Protein AF-A0A7J4FKS4-F1 (afdb_monomer_lite)

Foldseek 3Di:
DKFWEPPPWIWIWDDDPNDTPDIDIRHDLVRNLVVLQVSCVVDPDQAAEYEYECNPVVSSVVSQVVCVVVPDPRYHYYYDYLVPVQPQDPVRDTDPDGNRVSRSCRVVDDDD

pLDDT: mean 80.82, std 13.7, range [43.88, 93.75]

Radius of gyration: 13.3 Å; chains: 1; bounding box: 30×32×40 Å

Secondary structure (DSSP, 8-state):
-EEEE-SSSEEEEEEETTEEEEEEEEE-HHHHHHHHHHHHHHS--SSEEEEEESSSHHHHHHHHHHHHHHS-TTEEEEEE--TTTS-B-TT--B----HHHHHHHHHH----

Sequence (112 aa):
MIGVDPGKTFGVAVLGDGNILEKKERLTLEMAIDAVLTAIDRHPARTRNIKIGDGMPETAEEMASRLQIAAPEDTTIEIVSEAGTSNIREDGSRRKISDADAAVNIARKESS

Structure (mmCIF, N/CA/C/O backbone):
data_AF-A0A7J4FKS4-F1
#
_entry.id   AF-A0A7J4FKS4-F1
#
loop_
_atom_site.group_PDB
_atom_site.id
_atom_site.type_symbol
_atom_site.label_atom_id
_atom_site.label_alt_id
_atom_site.label_comp_id
_atom_site.label_asym_id
_atom_site.label_entity_id
_atom_site.label_seq_id
_atom_site.pdbx_PDB_ins_code
_atom_site.Cartn_x
_atom_site.Cartn_y
_atom_site.Cartn_z
_atom_site.occupancy
_atom_site.B_iso_or_equiv
_atom_site.auth_seq_id
_atom_site.auth_comp_id
_atom_site.auth_asym_id
_atom_site.auth_atom_id
_atom_site.pdbx_PDB_model_num
ATOM 1 N N . MET A 1 1 ? -9.372 -3.876 2.354 1.00 88.88 1 MET A N 1
ATOM 2 C CA . MET A 1 1 ? -8.010 -4.368 2.057 1.00 88.88 1 MET A CA 1
ATOM 3 C C . MET A 1 1 ? -7.394 -3.451 1.022 1.00 88.88 1 MET A C 1
ATOM 5 O O . MET A 1 1 ? -8.082 -3.089 0.080 1.00 88.88 1 MET A O 1
ATOM 9 N N . ILE A 1 2 ? -6.156 -3.018 1.211 1.00 91.00 2 ILE A N 1
ATOM 10 C CA . ILE A 1 2 ? -5.471 -2.088 0.308 1.00 91.00 2 ILE A CA 1
ATOM 11 C C . ILE A 1 2 ? -4.188 -2.772 -0.154 1.00 91.00 2 ILE A C 1
ATOM 13 O O . ILE A 1 2 ? -3.470 -3.315 0.674 1.00 91.00 2 ILE A O 1
ATOM 17 N N . GLY A 1 3 ? -3.926 -2.793 -1.454 1.00 90.31 3 GLY A N 1
ATOM 18 C CA . GLY A 1 3 ? -2.685 -3.297 -2.033 1.00 90.31 3 GLY A CA 1
ATOM 19 C C . GLY A 1 3 ? -1.877 -2.160 -2.634 1.00 90.31 3 GLY A C 1
ATOM 20 O O . GLY A 1 3 ? -2.450 -1.236 -3.216 1.00 90.31 3 GLY A O 1
ATOM 21 N N . VAL A 1 4 ? -0.560 -2.234 -2.496 1.00 88.88 4 VAL A N 1
ATOM 22 C CA . VAL A 1 4 ? 0.379 -1.241 -3.007 1.00 88.88 4 VAL A CA 1
ATOM 23 C C . VAL A 1 4 ? 1.517 -1.941 -3.728 1.00 88.88 4 VAL A C 1
ATOM 25 O O . VAL A 1 4 ? 2.150 -2.821 -3.159 1.00 88.88 4 VAL A O 1
ATOM 28 N N . ASP A 1 5 ? 1.786 -1.518 -4.955 1.00 87.62 5 ASP A N 1
ATOM 29 C CA . ASP A 1 5 ? 2.929 -1.943 -5.759 1.00 87.62 5 ASP A CA 1
ATOM 30 C C . ASP A 1 5 ? 3.962 -0.804 -5.778 1.00 87.62 5 ASP A C 1
ATOM 32 O O . ASP A 1 5 ? 3.649 0.264 -6.311 1.00 87.62 5 ASP A O 1
ATOM 36 N N . PRO A 1 6 ? 5.145 -0.961 -5.159 1.00 81.81 6 PRO A N 1
ATOM 37 C CA . PRO A 1 6 ? 6.178 0.069 -5.112 1.00 81.81 6 PRO A CA 1
ATOM 38 C C . PRO A 1 6 ? 7.120 0.028 -6.324 1.00 81.81 6 PRO A C 1
ATOM 40 O O . PRO A 1 6 ? 8.277 0.408 -6.180 1.00 81.81 6 PRO A O 1
ATOM 43 N N . GLY A 1 7 ? 6.675 -0.445 -7.496 1.00 77.88 7 GLY A N 1
ATOM 44 C CA . GLY A 1 7 ? 7.491 -0.525 -8.708 1.00 77.88 7 GLY A CA 1
ATOM 45 C C . GLY A 1 7 ? 8.023 0.828 -9.215 1.00 77.88 7 GLY A C 1
ATOM 46 O O . GLY A 1 7 ? 8.071 1.836 -8.514 1.00 77.88 7 GLY A O 1
ATOM 47 N N . LYS A 1 8 ? 8.414 0.898 -10.501 1.00 74.81 8 LYS A N 1
ATOM 48 C CA . LYS A 1 8 ? 8.975 2.138 -11.105 1.00 74.81 8 LYS A CA 1
ATOM 49 C C . LYS A 1 8 ? 8.110 3.373 -10.858 1.00 74.81 8 LYS A C 1
ATOM 51 O O . LYS A 1 8 ? 8.625 4.487 -10.788 1.00 74.81 8 LYS A O 1
ATOM 56 N N . THR A 1 9 ? 6.805 3.159 -10.789 1.00 79.25 9 THR A N 1
ATOM 57 C CA . THR A 1 9 ? 5.859 4.099 -10.220 1.00 79.25 9 THR A CA 1
ATOM 58 C C . THR A 1 9 ? 4.891 3.350 -9.328 1.00 79.25 9 THR A C 1
ATOM 60 O O . THR A 1 9 ? 4.563 2.205 -9.622 1.00 79.25 9 THR A O 1
ATOM 63 N N . PHE A 1 10 ? 4.393 4.002 -8.280 1.00 83.19 10 PHE A N 1
ATOM 64 C CA . PHE A 1 10 ? 3.534 3.325 -7.323 1.00 83.19 10 PHE A CA 1
ATOM 65 C C . PHE A 1 10 ? 2.141 3.065 -7.903 1.00 83.19 10 PHE A C 1
ATOM 67 O O . PHE A 1 10 ? 1.491 3.972 -8.447 1.00 83.19 10 PHE A O 1
ATOM 74 N N . GLY A 1 11 ? 1.673 1.832 -7.738 1.00 87.88 11 GLY A N 1
ATOM 75 C CA . GLY A 1 11 ? 0.286 1.421 -7.925 1.00 87.88 11 GLY A CA 1
ATOM 76 C C . GLY A 1 11 ? -0.416 1.267 -6.579 1.00 87.88 11 GLY A C 1
ATOM 77 O O . GLY A 1 11 ? 0.156 0.726 -5.641 1.00 87.88 11 GLY A O 1
ATOM 78 N N . VAL A 1 12 ? -1.665 1.719 -6.466 1.00 89.94 12 VAL A N 1
ATOM 79 C CA . VAL A 1 12 ? -2.503 1.529 -5.270 1.00 89.94 12 VAL A CA 1
ATOM 80 C C . VAL A 1 12 ? -3.853 0.969 -5.694 1.00 89.94 12 VAL A C 1
ATOM 82 O O . VAL A 1 12 ? -4.503 1.508 -6.590 1.00 89.94 12 VAL A O 1
ATOM 85 N N . ALA A 1 13 ? -4.300 -0.091 -5.029 1.00 90.62 13 ALA A N 1
ATOM 86 C CA . ALA A 1 13 ? -5.600 -0.708 -5.243 1.00 90.62 13 ALA A CA 1
ATOM 87 C C . ALA A 1 13 ? -6.348 -0.864 -3.919 1.00 90.62 13 ALA A C 1
ATOM 89 O O . ALA A 1 13 ? -5.809 -1.363 -2.936 1.00 90.62 13 ALA A O 1
ATOM 90 N N . VAL A 1 14 ? -7.619 -0.482 -3.901 1.00 89.81 14 VAL A N 1
ATOM 91 C CA . VAL A 1 14 ? -8.496 -0.611 -2.736 1.00 89.81 14 VAL A CA 1
ATOM 92 C C . VAL A 1 14 ? -9.531 -1.678 -3.040 1.00 89.81 14 VAL A C 1
ATOM 9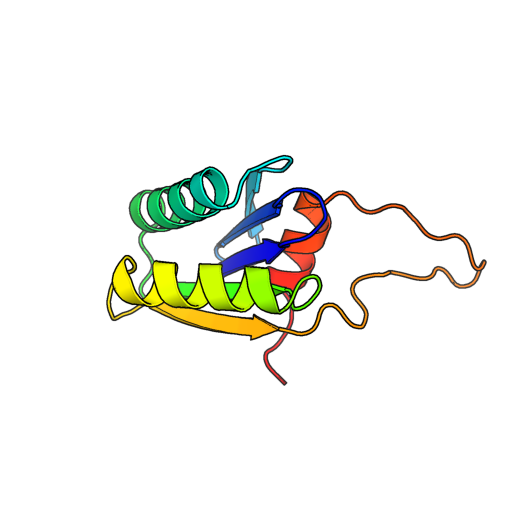4 O O . VAL A 1 14 ? -10.252 -1.587 -4.032 1.00 89.81 14 VAL A O 1
ATOM 97 N N . LEU A 1 15 ? -9.599 -2.697 -2.191 1.00 87.44 15 LEU A N 1
ATOM 98 C CA . LEU A 1 15 ? -10.552 -3.793 -2.281 1.00 87.44 15 LEU A CA 1
ATOM 99 C C . LEU A 1 15 ? -11.471 -3.815 -1.053 1.00 87.44 15 LEU A C 1
ATOM 101 O O . LEU A 1 15 ? -11.006 -3.779 0.091 1.00 87.44 15 LEU A O 1
ATOM 105 N N . GLY A 1 16 ? -12.772 -3.943 -1.296 1.00 83.25 16 GLY A N 1
ATOM 106 C CA . GLY A 1 16 ? -13.807 -4.155 -0.284 1.00 83.25 16 GLY A CA 1
ATOM 107 C C . GLY A 1 16 ? -14.698 -5.317 -0.703 1.00 83.25 16 GLY A C 1
ATOM 108 O O . GLY A 1 16 ? -15.103 -5.389 -1.861 1.00 83.25 16 GLY A O 1
ATOM 109 N N . ASP A 1 17 ? -14.938 -6.261 0.207 1.00 80.00 17 ASP A N 1
ATOM 110 C CA . ASP A 1 17 ? -15.785 -7.440 -0.035 1.00 80.00 17 ASP A CA 1
ATOM 111 C C . ASP A 1 17 ? -15.419 -8.220 -1.317 1.00 80.00 17 ASP A C 1
ATOM 113 O O . ASP A 1 17 ? -16.276 -8.683 -2.065 1.00 80.00 17 ASP A O 1
ATOM 117 N N . GLY A 1 18 ? -14.118 -8.318 -1.615 1.00 76.88 18 GLY A N 1
ATOM 118 C CA . GLY A 1 18 ? -13.590 -8.989 -2.812 1.00 76.88 18 GLY A CA 1
ATOM 119 C C . GLY A 1 18 ? -13.673 -8.177 -4.114 1.00 76.88 18 GLY A C 1
ATOM 120 O O . GLY A 1 18 ? -13.096 -8.582 -5.129 1.00 76.88 18 GLY A O 1
ATOM 121 N N . ASN A 1 19 ? -14.317 -7.009 -4.092 1.00 82.69 19 ASN A N 1
ATOM 122 C CA . ASN A 1 19 ? -14.469 -6.119 -5.239 1.00 82.69 19 ASN A CA 1
ATOM 123 C C . ASN A 1 19 ? -13.433 -4.995 -5.225 1.00 82.69 19 ASN A C 1
ATOM 125 O O . ASN A 1 19 ? -13.018 -4.522 -4.170 1.00 82.69 19 ASN A O 1
ATOM 129 N N . ILE A 1 20 ? -13.027 -4.554 -6.415 1.00 87.62 20 ILE A N 1
ATOM 130 C CA . ILE A 1 20 ? -12.138 -3.403 -6.588 1.00 87.62 20 ILE A CA 1
ATOM 131 C C . ILE A 1 20 ? -12.976 -2.133 -6.424 1.00 87.62 20 ILE A C 1
ATOM 133 O O . ILE A 1 20 ? -13.882 -1.894 -7.218 1.00 87.62 20 ILE A O 1
ATOM 137 N N . LEU A 1 21 ? -12.666 -1.333 -5.406 1.00 86.56 21 LEU A N 1
ATOM 138 C CA . LEU A 1 21 ? -13.322 -0.054 -5.135 1.00 86.56 21 LEU A CA 1
ATOM 139 C C . LEU A 1 21 ? -12.601 1.104 -5.829 1.00 86.56 21 LEU A C 1
ATOM 141 O O . LEU A 1 21 ? -13.239 1.961 -6.431 1.00 86.56 21 LEU A O 1
ATOM 145 N N . GLU A 1 22 ? -11.267 1.117 -5.772 1.00 86.94 22 GLU A N 1
ATOM 146 C CA . GLU A 1 22 ? -10.442 2.176 -6.362 1.00 86.94 22 GLU A CA 1
ATOM 147 C C . GLU A 1 22 ? -9.123 1.598 -6.887 1.00 86.94 22 GLU A C 1
ATOM 149 O O . GLU A 1 22 ? -8.580 0.650 -6.314 1.00 86.94 22 GLU A O 1
ATOM 154 N N . LYS A 1 23 ? -8.604 2.171 -7.978 1.00 87.69 23 LYS A N 1
ATOM 155 C CA . LYS A 1 23 ? -7.251 1.912 -8.484 1.00 87.69 23 LYS A CA 1
ATOM 156 C C . LYS A 1 23 ? -6.596 3.219 -8.901 1.00 87.69 23 LYS A C 1
ATOM 158 O O . LYS A 1 23 ? -7.220 4.030 -9.583 1.00 87.69 23 LYS A O 1
ATOM 163 N N . LYS A 1 24 ? -5.338 3.398 -8.515 1.00 86.38 24 LYS A N 1
ATOM 164 C CA . LYS A 1 24 ? -4.473 4.505 -8.922 1.00 86.38 24 LYS A CA 1
ATOM 165 C C . LYS A 1 24 ? -3.119 3.941 -9.344 1.00 86.38 24 LYS A C 1
ATOM 167 O O . LYS A 1 24 ? -2.675 2.921 -8.831 1.00 86.38 24 LYS A O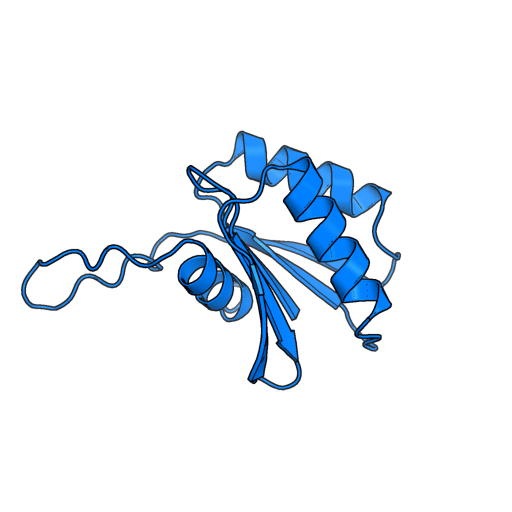 1
ATOM 172 N N . GLU A 1 25 ? -2.477 4.602 -10.290 1.00 87.19 25 GLU A N 1
ATOM 173 C CA . GLU A 1 25 ? -1.166 4.234 -10.830 1.00 87.19 25 GLU A CA 1
ATOM 174 C C . GLU A 1 25 ? -0.349 5.499 -11.077 1.00 87.19 25 GLU A C 1
ATOM 176 O O . GLU A 1 25 ? -0.890 6.608 -11.033 1.00 87.19 25 GLU A O 1
ATOM 181 N N . ARG A 1 26 ? 0.941 5.328 -11.387 1.00 82.31 26 ARG A N 1
ATOM 182 C CA . ARG A 1 26 ? 1.862 6.435 -11.671 1.00 82.31 26 ARG A CA 1
ATOM 183 C C . ARG A 1 26 ? 2.008 7.418 -10.505 1.00 82.31 26 ARG A C 1
ATOM 185 O O . ARG A 1 26 ? 2.144 8.621 -10.716 1.00 82.31 26 ARG A O 1
ATOM 192 N N . LEU A 1 27 ? 1.973 6.902 -9.277 1.00 84.06 27 LEU A N 1
ATOM 193 C CA . LEU A 1 27 ? 2.112 7.696 -8.059 1.00 84.06 27 LEU A CA 1
ATOM 194 C C . LEU A 1 27 ? 3.582 7.782 -7.616 1.00 84.06 27 LEU A C 1
ATOM 196 O O . LEU A 1 27 ? 4.386 6.888 -7.889 1.00 84.06 27 LEU A O 1
ATOM 200 N N . THR A 1 28 ? 3.925 8.859 -6.912 1.00 90.19 28 THR A N 1
ATOM 201 C CA . THR A 1 28 ? 5.133 8.926 -6.076 1.00 90.19 28 THR A CA 1
ATOM 202 C C . THR A 1 28 ? 4.865 8.273 -4.717 1.00 90.19 28 THR A C 1
ATOM 204 O O . THR A 1 28 ? 3.708 8.030 -4.374 1.00 90.19 28 THR A O 1
ATOM 207 N N . LEU A 1 29 ? 5.907 8.043 -3.911 1.00 88.00 29 LEU A N 1
ATOM 208 C CA . LEU A 1 29 ? 5.760 7.525 -2.544 1.00 88.00 29 LEU A CA 1
ATOM 209 C C . LEU A 1 29 ? 4.781 8.369 -1.710 1.00 88.00 29 LEU A C 1
ATOM 211 O O . LEU A 1 29 ? 3.882 7.835 -1.068 1.00 88.00 29 LEU A O 1
ATOM 215 N N . GLU A 1 30 ? 4.922 9.695 -1.752 1.00 91.50 30 GLU A N 1
ATOM 216 C CA . GLU A 1 30 ? 4.059 10.616 -1.003 1.00 91.50 30 GLU A CA 1
ATOM 217 C C . GLU A 1 30 ? 2.605 10.546 -1.481 1.00 91.50 30 GLU A C 1
ATOM 219 O O . GLU A 1 30 ? 1.691 10.441 -0.667 1.00 91.50 30 GLU A O 1
ATOM 224 N N . MET A 1 31 ? 2.388 10.521 -2.801 1.00 92.00 31 MET A N 1
ATOM 225 C CA . MET A 1 31 ? 1.049 10.383 -3.380 1.00 92.00 31 MET A CA 1
ATOM 226 C C . MET A 1 31 ? 0.425 9.016 -3.079 1.00 92.00 31 MET A C 1
ATOM 228 O O . MET A 1 31 ? -0.792 8.916 -2.939 1.00 92.00 31 MET A O 1
ATOM 232 N N . ALA A 1 32 ? 1.234 7.958 -2.998 1.00 90.38 32 ALA A N 1
ATOM 233 C CA . ALA A 1 32 ? 0.773 6.622 -2.649 1.00 90.38 32 ALA A CA 1
ATOM 234 C C . ALA A 1 32 ? 0.333 6.556 -1.183 1.00 90.38 32 ALA A C 1
ATOM 236 O O . ALA A 1 32 ? -0.755 6.059 -0.902 1.00 90.38 32 ALA A O 1
ATOM 237 N N . ILE A 1 33 ? 1.124 7.114 -0.261 1.00 92.19 33 ILE A N 1
ATOM 238 C CA . ILE A 1 33 ? 0.762 7.213 1.160 1.00 92.19 33 ILE A CA 1
ATOM 239 C C . ILE A 1 33 ? -0.526 8.023 1.330 1.00 92.19 33 ILE A C 1
ATOM 241 O O . ILE A 1 33 ? -1.457 7.551 1.980 1.00 92.19 33 ILE A O 1
ATOM 245 N N . ASP A 1 34 ? -0.617 9.195 0.698 1.00 93.25 34 ASP A N 1
ATOM 246 C CA . ASP A 1 34 ? -1.826 10.023 0.729 1.00 93.25 34 ASP A CA 1
ATOM 247 C C . ASP A 1 34 ? -3.047 9.271 0.179 1.00 93.25 34 ASP A C 1
ATOM 249 O O . ASP A 1 34 ? -4.112 9.265 0.798 1.00 93.25 34 ASP A O 1
ATOM 253 N N . ALA A 1 35 ? -2.892 8.556 -0.940 1.00 91.44 35 ALA A N 1
ATOM 254 C CA . ALA A 1 35 ? -3.966 7.759 -1.519 1.00 91.44 35 ALA A CA 1
ATOM 255 C C . ALA A 1 35 ? -4.444 6.648 -0.573 1.00 91.44 35 ALA A C 1
ATOM 257 O O . ALA A 1 35 ? -5.651 6.425 -0.470 1.00 91.44 35 ALA A O 1
ATOM 258 N N . VAL A 1 36 ? -3.521 5.977 0.122 1.00 91.06 36 VAL A N 1
ATOM 259 C CA . VAL A 1 36 ? -3.835 4.942 1.115 1.00 91.06 36 VAL A CA 1
ATOM 260 C C . VAL A 1 36 ? -4.601 5.540 2.296 1.00 91.06 36 VAL A C 1
ATOM 262 O O . VAL A 1 36 ? -5.673 5.040 2.634 1.00 91.06 36 VAL A O 1
ATOM 265 N N . LEU A 1 37 ? -4.111 6.633 2.886 1.00 91.50 37 LEU A N 1
ATOM 266 C CA . LEU A 1 37 ? -4.773 7.303 4.013 1.00 91.50 37 LEU A CA 1
ATOM 267 C C . LEU A 1 37 ? -6.159 7.833 3.619 1.00 91.50 37 LEU A C 1
ATOM 269 O O . LEU A 1 37 ? -7.146 7.619 4.320 1.00 91.50 37 LEU A O 1
ATOM 273 N N . THR A 1 38 ? -6.263 8.431 2.435 1.00 91.62 38 THR A N 1
ATOM 274 C CA . THR A 1 38 ? -7.528 8.919 1.880 1.00 91.62 38 THR A CA 1
ATOM 275 C C . THR A 1 38 ? -8.510 7.773 1.594 1.00 91.62 38 THR A C 1
ATOM 277 O O . THR A 1 38 ? -9.726 7.953 1.682 1.00 91.62 38 THR A O 1
ATOM 280 N N . ALA A 1 39 ? -8.026 6.582 1.231 1.00 89.62 39 ALA A N 1
ATOM 281 C CA . ALA A 1 39 ? -8.869 5.399 1.066 1.00 89.62 39 ALA A CA 1
ATOM 282 C C . ALA A 1 39 ? -9.369 4.851 2.411 1.00 89.62 39 ALA A C 1
ATOM 284 O O . ALA A 1 39 ? -10.526 4.444 2.504 1.00 89.62 39 ALA A O 1
ATOM 285 N N . ILE A 1 40 ? -8.522 4.869 3.446 1.00 88.44 40 ILE A N 1
ATOM 286 C CA . ILE A 1 40 ? -8.868 4.470 4.822 1.00 88.44 40 ILE A CA 1
ATOM 287 C C . ILE A 1 40 ? -9.991 5.340 5.395 1.00 88.44 40 ILE A C 1
ATOM 289 O O . ILE A 1 40 ? -10.878 4.818 6.078 1.00 88.44 40 ILE A O 1
ATOM 293 N N . ASP A 1 41 ? -9.941 6.642 5.116 1.00 89.06 41 ASP A N 1
ATOM 294 C CA . ASP A 1 41 ? -10.944 7.614 5.551 1.00 89.06 41 ASP A CA 1
ATOM 295 C C . ASP A 1 41 ? -12.263 7.457 4.775 1.00 89.06 41 ASP A C 1
ATOM 297 O O . ASP A 1 41 ? -13.334 7.337 5.369 1.00 89.06 41 ASP A O 1
ATOM 301 N N . ARG A 1 42 ? -12.191 7.339 3.439 1.00 88.50 42 ARG A N 1
ATOM 302 C CA . ARG A 1 42 ? -13.381 7.167 2.583 1.00 88.50 42 ARG A CA 1
ATOM 303 C C . ARG A 1 42 ? -14.097 5.832 2.775 1.00 88.50 42 ARG A C 1
ATOM 305 O O . ARG A 1 42 ? -15.306 5.754 2.555 1.00 88.50 42 ARG A O 1
ATOM 312 N N . HIS A 1 43 ? -13.369 4.784 3.149 1.00 84.44 43 HIS A N 1
ATOM 313 C CA . HIS A 1 43 ? -13.904 3.434 3.305 1.00 84.44 43 HIS A CA 1
ATOM 314 C C . HIS A 1 43 ? -13.641 2.908 4.722 1.00 84.44 43 HIS A C 1
ATOM 316 O O . HIS A 1 43 ? -12.732 2.095 4.927 1.00 84.44 43 HIS A O 1
ATOM 322 N N . PRO A 1 44 ? -14.438 3.341 5.718 1.00 79.81 44 PRO A N 1
ATOM 323 C CA . PRO A 1 44 ? -14.319 2.829 7.073 1.00 79.81 44 PRO A CA 1
ATOM 324 C C . PRO A 1 44 ? -14.634 1.330 7.097 1.00 79.81 44 PRO A C 1
ATOM 326 O O . PRO A 1 44 ? -15.687 0.883 6.641 1.00 79.81 44 PRO A O 1
ATOM 329 N N . ALA A 1 45 ? -13.714 0.547 7.651 1.00 79.19 45 ALA A N 1
ATOM 330 C CA . ALA A 1 45 ? -13.839 -0.896 7.806 1.00 79.19 45 ALA A CA 1
ATOM 331 C C . ALA A 1 45 ? -13.466 -1.283 9.238 1.00 79.19 45 ALA A C 1
ATOM 333 O O . ALA A 1 45 ? -12.631 -0.632 9.857 1.00 79.19 45 ALA A O 1
ATOM 334 N N . ARG A 1 46 ? -14.065 -2.363 9.759 1.00 77.62 46 ARG A N 1
ATOM 335 C CA . ARG A 1 46 ? -13.740 -2.888 11.100 1.00 77.62 46 ARG A CA 1
ATOM 336 C C . ARG A 1 46 ? -12.314 -3.426 11.211 1.00 77.62 46 ARG A C 1
ATOM 338 O O . ARG A 1 46 ? -11.804 -3.564 12.315 1.00 77.62 46 ARG A O 1
ATOM 345 N N . THR A 1 47 ? -11.719 -3.804 10.087 1.00 77.44 47 THR A N 1
ATOM 346 C CA . THR A 1 47 ? -10.372 -4.364 10.029 1.00 77.44 47 THR A CA 1
ATOM 347 C C . THR A 1 47 ? -9.732 -3.881 8.744 1.00 77.44 47 THR A C 1
ATOM 349 O O . THR A 1 47 ? -10.274 -4.088 7.652 1.00 77.44 47 THR A O 1
ATOM 352 N N . ARG A 1 48 ? -8.596 -3.202 8.871 1.00 86.06 48 ARG A N 1
ATOM 353 C CA . ARG A 1 48 ? -7.873 -2.627 7.742 1.00 86.06 48 ARG A CA 1
ATOM 354 C C . ARG A 1 48 ? -6.576 -3.391 7.578 1.00 86.06 48 ARG A C 1
ATOM 356 O O . ARG A 1 48 ? -5.833 -3.589 8.528 1.00 86.06 48 ARG A O 1
ATOM 363 N N . ASN A 1 49 ? -6.327 -3.853 6.364 1.00 90.19 49 ASN A N 1
ATOM 364 C CA . ASN A 1 49 ? -5.108 -4.571 6.036 1.00 90.19 49 ASN A CA 1
ATOM 365 C C . ASN A 1 49 ? -4.520 -3.939 4.775 1.00 90.19 49 ASN A C 1
ATOM 367 O O . ASN A 1 49 ? -5.229 -3.830 3.763 1.00 90.19 49 ASN A O 1
ATOM 371 N N . ILE A 1 50 ? -3.285 -3.462 4.891 1.00 91.75 50 ILE A N 1
ATOM 372 C CA . ILE A 1 50 ? -2.489 -2.861 3.828 1.00 91.75 50 ILE A CA 1
ATOM 373 C C . ILE A 1 50 ? -1.387 -3.850 3.472 1.00 91.75 50 ILE A C 1
ATOM 375 O O . ILE A 1 50 ? -0.596 -4.229 4.329 1.00 91.75 50 ILE A O 1
ATOM 379 N N . LYS A 1 51 ? -1.324 -4.230 2.202 1.00 92.12 51 LYS A N 1
ATOM 380 C CA . LYS A 1 51 ? -0.303 -5.114 1.650 1.00 92.12 51 LYS A CA 1
ATOM 381 C C . LYS A 1 51 ? 0.578 -4.328 0.702 1.00 92.12 51 LYS A C 1
ATOM 383 O O . LYS A 1 51 ? 0.058 -3.656 -0.186 1.00 92.12 51 LYS A O 1
ATOM 388 N N . ILE A 1 52 ? 1.885 -4.410 0.886 1.00 91.56 52 ILE A N 1
ATOM 389 C CA . ILE A 1 52 ? 2.882 -3.698 0.087 1.00 91.56 52 ILE A CA 1
ATOM 390 C C . ILE A 1 52 ? 3.749 -4.746 -0.606 1.00 91.56 52 ILE A C 1
ATOM 392 O O . ILE A 1 52 ? 4.247 -5.650 0.053 1.00 91.56 52 ILE A O 1
ATOM 396 N N . GLY A 1 53 ? 3.901 -4.664 -1.923 1.00 88.44 53 GLY A N 1
ATOM 397 C CA . GLY A 1 53 ? 4.777 -5.561 -2.672 1.00 88.44 53 GLY A CA 1
ATOM 398 C C . GLY A 1 53 ? 6.248 -5.403 -2.281 1.00 88.44 53 GLY A C 1
ATOM 399 O O . GLY A 1 53 ? 6.687 -4.309 -1.934 1.00 88.44 53 GLY A O 1
ATOM 400 N N . ASP A 1 54 ? 7.025 -6.483 -2.345 1.00 86.00 54 ASP A N 1
ATOM 401 C CA . ASP A 1 54 ? 8.477 -6.473 -2.110 1.00 86.00 54 ASP A CA 1
ATOM 402 C C . ASP A 1 54 ? 9.307 -6.160 -3.370 1.00 86.00 54 ASP A C 1
ATOM 404 O O . ASP A 1 54 ? 10.529 -6.310 -3.345 1.00 86.00 54 ASP A O 1
ATOM 408 N N . GLY A 1 55 ? 8.683 -5.708 -4.468 1.00 80.31 55 GLY A N 1
ATOM 409 C CA . GLY A 1 55 ? 9.369 -5.446 -5.740 1.00 80.31 55 GLY A CA 1
ATOM 410 C C . GLY A 1 55 ? 10.476 -4.398 -5.644 1.00 80.31 55 GLY A C 1
ATOM 411 O O . GLY A 1 55 ? 11.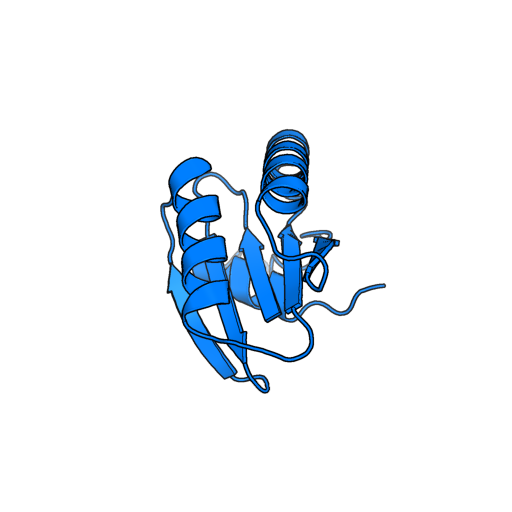445 -4.430 -6.406 1.00 80.31 55 GLY A O 1
ATOM 412 N N . MET A 1 56 ? 10.355 -3.490 -4.674 1.00 85.56 56 MET A N 1
ATOM 413 C CA . MET A 1 56 ? 11.388 -2.536 -4.275 1.00 85.56 56 MET A CA 1
ATOM 414 C C . MET A 1 56 ? 11.494 -2.513 -2.740 1.00 85.56 56 MET A C 1
ATOM 416 O O . MET A 1 56 ? 10.826 -1.695 -2.108 1.00 85.56 56 MET A O 1
ATOM 420 N N . PRO A 1 57 ? 12.317 -3.387 -2.124 1.00 85.94 57 PRO A N 1
ATOM 421 C CA . PRO A 1 57 ? 12.325 -3.609 -0.674 1.00 85.94 57 PRO A CA 1
ATOM 422 C C . PRO A 1 57 ? 12.577 -2.345 0.154 1.00 85.94 57 PRO A C 1
ATOM 424 O O . PRO A 1 57 ? 11.806 -2.052 1.058 1.00 85.94 57 PRO A O 1
ATOM 427 N N . GLU A 1 58 ? 13.589 -1.545 -0.199 1.00 89.12 58 GLU A N 1
ATOM 428 C CA . GLU A 1 58 ? 13.918 -0.304 0.527 1.00 89.12 58 GLU A CA 1
ATOM 429 C C . GLU A 1 58 ? 12.740 0.682 0.520 1.00 89.12 58 GLU A C 1
ATOM 431 O O . GLU A 1 58 ? 12.394 1.297 1.526 1.00 89.12 58 GLU A O 1
ATOM 436 N N . THR A 1 59 ? 12.075 0.794 -0.629 1.00 88.44 59 THR A N 1
ATOM 437 C CA . THR A 1 59 ? 10.917 1.666 -0.822 1.00 88.44 59 THR A CA 1
ATOM 438 C C . THR A 1 59 ? 9.668 1.130 -0.115 1.00 88.44 59 THR A C 1
ATOM 440 O O . THR A 1 59 ? 8.903 1.906 0.463 1.00 88.44 59 THR A O 1
ATOM 443 N N . ALA A 1 60 ? 9.466 -0.189 -0.129 1.00 89.25 60 ALA A N 1
ATOM 444 C CA . ALA A 1 60 ? 8.382 -0.863 0.574 1.00 89.25 60 ALA A CA 1
AT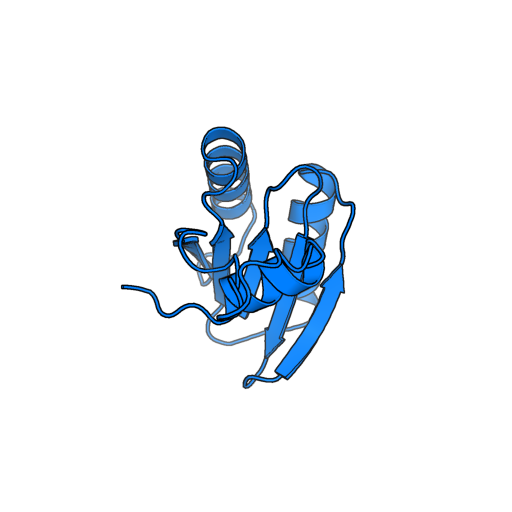OM 445 C C . ALA A 1 60 ? 8.509 -0.696 2.096 1.00 89.25 60 ALA A C 1
ATOM 447 O O . ALA A 1 60 ? 7.531 -0.343 2.754 1.00 89.25 60 ALA A O 1
ATOM 448 N N . GLU A 1 61 ? 9.712 -0.884 2.644 1.00 90.88 61 GLU A N 1
ATOM 449 C CA . GLU A 1 61 ? 10.012 -0.693 4.067 1.00 90.88 61 GLU A CA 1
ATOM 450 C C . GLU A 1 61 ? 9.835 0.765 4.502 1.00 90.88 61 GLU A C 1
ATOM 452 O O . GLU A 1 61 ? 9.238 1.035 5.552 1.00 90.88 61 GLU A O 1
ATOM 457 N N . GLU A 1 62 ? 10.289 1.719 3.685 1.00 92.94 62 GLU A N 1
ATOM 458 C CA . GLU A 1 62 ? 10.086 3.143 3.951 1.00 92.94 62 GLU A CA 1
ATOM 459 C C . GLU A 1 62 ? 8.591 3.493 3.985 1.00 92.94 62 GLU A C 1
ATOM 461 O O . GLU A 1 62 ? 8.118 4.173 4.902 1.00 92.94 62 GLU A O 1
ATOM 466 N N . MET A 1 63 ? 7.824 2.996 3.013 1.00 92.38 63 MET A N 1
ATOM 467 C CA . MET A 1 63 ? 6.382 3.207 2.965 1.00 92.38 63 MET A CA 1
ATOM 468 C C . MET A 1 63 ? 5.669 2.566 4.157 1.00 92.38 63 MET A C 1
ATOM 470 O O . MET A 1 63 ? 4.826 3.217 4.779 1.00 92.38 63 MET A O 1
ATOM 474 N N . ALA A 1 64 ? 6.015 1.322 4.494 1.00 92.62 64 ALA A N 1
ATOM 475 C CA . ALA A 1 64 ? 5.455 0.605 5.632 1.00 92.62 64 ALA A CA 1
ATOM 476 C C . ALA A 1 64 ? 5.698 1.374 6.935 1.00 92.62 64 ALA A C 1
ATOM 478 O O . ALA A 1 64 ? 4.758 1.602 7.693 1.00 92.62 64 ALA A O 1
ATOM 479 N N . SER A 1 65 ? 6.925 1.859 7.144 1.00 93.50 65 SER A N 1
ATOM 480 C CA . SER A 1 65 ? 7.302 2.635 8.330 1.00 93.50 65 SER A CA 1
ATOM 481 C C . SER A 1 65 ? 6.494 3.930 8.447 1.00 93.50 65 SER A C 1
ATOM 483 O O . SER A 1 65 ? 5.976 4.255 9.515 1.00 93.50 65 SER A O 1
ATOM 485 N N . ARG A 1 66 ? 6.324 4.667 7.341 1.00 93.75 66 ARG A N 1
ATOM 486 C CA . ARG A 1 66 ? 5.521 5.903 7.323 1.00 93.75 66 ARG A CA 1
ATOM 487 C C . ARG A 1 66 ? 4.038 5.627 7.575 1.00 93.75 66 ARG A C 1
ATOM 489 O O . ARG A 1 66 ? 3.399 6.357 8.330 1.00 93.75 66 ARG A O 1
ATOM 496 N N . LEU A 1 67 ? 3.492 4.570 6.974 1.00 91.88 67 LEU A N 1
ATOM 497 C CA . LEU A 1 67 ? 2.102 4.170 7.183 1.00 91.88 67 LEU A CA 1
ATOM 498 C C . LEU A 1 67 ? 1.860 3.662 8.602 1.00 91.88 67 LEU A C 1
ATOM 500 O O . LEU A 1 67 ? 0.806 3.942 9.151 1.00 91.88 67 LEU A O 1
ATOM 504 N N . GLN A 1 68 ? 2.821 2.984 9.222 1.00 91.00 68 GLN A N 1
ATOM 505 C CA . GLN A 1 68 ? 2.690 2.505 10.598 1.00 91.00 68 GLN A CA 1
ATOM 506 C C . GLN A 1 68 ? 2.567 3.653 11.607 1.00 91.00 68 GLN A C 1
ATOM 508 O O . GLN A 1 68 ? 1.944 3.488 12.650 1.00 91.00 68 GLN A O 1
ATOM 513 N N . ILE A 1 69 ? 3.131 4.822 11.286 1.00 91.69 69 ILE A N 1
ATOM 514 C CA . ILE A 1 69 ? 3.021 6.037 12.102 1.00 91.69 69 ILE A CA 1
ATOM 515 C C . ILE A 1 69 ? 1.720 6.798 11.802 1.00 91.69 69 ILE A C 1
ATOM 517 O O . ILE A 1 69 ? 1.123 7.376 12.707 1.00 91.69 69 ILE A O 1
ATOM 521 N N . ALA A 1 70 ? 1.300 6.844 10.534 1.00 91.06 70 ALA A N 1
ATOM 522 C CA . ALA A 1 70 ? 0.184 7.679 10.086 1.00 91.06 70 ALA A CA 1
ATOM 523 C C . ALA A 1 70 ? -1.186 6.978 10.100 1.00 91.06 70 ALA A C 1
ATOM 525 O O . ALA A 1 70 ? -2.217 7.649 10.160 1.00 91.06 70 ALA A O 1
ATOM 526 N N . ALA A 1 71 ? -1.219 5.649 9.987 1.00 88.56 71 ALA A N 1
ATOM 527 C CA . ALA A 1 71 ? -2.454 4.883 9.925 1.00 88.56 71 ALA A CA 1
ATOM 528 C C . ALA A 1 71 ? -3.057 4.658 11.327 1.00 88.56 71 ALA A C 1
ATOM 530 O O . ALA A 1 71 ? -2.335 4.633 12.323 1.00 88.56 71 ALA A O 1
ATOM 531 N N . PRO A 1 72 ? -4.383 4.452 11.417 1.00 87.12 72 PRO A N 1
ATOM 532 C CA . PRO A 1 72 ? -5.048 4.065 12.660 1.00 87.12 72 PRO A CA 1
ATOM 533 C C . PRO A 1 72 ? -4.496 2.758 13.243 1.00 87.12 72 PRO A C 1
ATOM 535 O O . PRO A 1 72 ? -4.144 1.854 12.485 1.00 87.12 72 PRO A O 1
ATOM 538 N N . GLU A 1 73 ? -4.524 2.611 14.571 1.00 84.62 73 GLU A N 1
ATOM 539 C CA . GLU A 1 73 ? -4.016 1.426 15.291 1.00 84.62 73 GLU A CA 1
ATOM 540 C C . GLU A 1 73 ? -4.694 0.105 14.872 1.00 84.62 73 GLU A C 1
ATOM 542 O O . GLU A 1 73 ? -4.108 -0.967 14.997 1.00 84.62 73 GLU A O 1
ATOM 547 N N . ASP A 1 74 ? -5.914 0.166 14.325 1.00 85.94 74 ASP A N 1
ATOM 548 C CA . ASP A 1 74 ? -6.651 -0.980 13.769 1.00 85.94 74 ASP A CA 1
ATOM 549 C C . ASP A 1 74 ? -6.195 -1.406 12.354 1.00 85.94 74 ASP A C 1
ATOM 551 O O . ASP A 1 74 ? -6.819 -2.264 11.716 1.00 85.94 74 ASP A O 1
ATOM 555 N N . THR A 1 75 ? -5.108 -0.811 11.856 1.00 88.12 75 THR A N 1
ATOM 556 C CA . THR A 1 75 ? -4.539 -1.086 10.537 1.00 88.12 75 THR A CA 1
ATOM 557 C C . THR A 1 75 ? -3.340 -2.017 10.636 1.00 88.12 75 THR A C 1
ATOM 559 O O . THR A 1 75 ? -2.296 -1.672 11.178 1.00 88.12 75 THR A O 1
ATOM 562 N N . THR A 1 76 ? -3.461 -3.202 10.045 1.00 91.19 76 THR A N 1
ATOM 563 C CA . THR A 1 76 ? -2.336 -4.120 9.845 1.00 91.19 76 THR A CA 1
ATOM 564 C C . THR A 1 76 ? -1.619 -3.779 8.543 1.00 91.19 76 THR A C 1
ATOM 566 O O . THR A 1 76 ? -2.269 -3.605 7.512 1.00 91.19 76 THR A O 1
ATOM 569 N N . ILE A 1 77 ? -0.290 -3.706 8.580 1.00 92.19 77 ILE A N 1
ATOM 570 C CA . ILE A 1 77 ? 0.558 -3.468 7.408 1.00 92.19 77 ILE A CA 1
ATOM 571 C C . ILE A 1 77 ? 1.450 -4.691 7.216 1.00 92.19 77 ILE A C 1
ATOM 573 O O . ILE A 1 77 ? 2.092 -5.139 8.163 1.00 92.19 77 ILE A O 1
ATOM 577 N N . GLU A 1 78 ? 1.484 -5.221 6.000 1.00 91.31 78 GLU A N 1
ATOM 578 C CA . GLU A 1 78 ? 2.246 -6.411 5.634 1.00 91.31 78 GLU A CA 1
ATOM 579 C C . GLU A 1 78 ? 3.015 -6.161 4.336 1.00 91.31 78 GLU A C 1
ATOM 581 O O . GLU A 1 78 ? 2.463 -5.629 3.371 1.00 91.31 78 GLU A O 1
ATOM 586 N N . ILE A 1 79 ? 4.286 -6.562 4.299 1.00 89.31 79 ILE A N 1
ATOM 587 C CA . ILE A 1 79 ? 5.057 -6.623 3.056 1.00 89.31 79 ILE A CA 1
ATOM 588 C C . ILE A 1 79 ? 4.903 -8.038 2.499 1.00 89.31 79 ILE A C 1
ATOM 590 O O . ILE A 1 79 ? 5.205 -9.015 3.183 1.00 89.31 79 ILE A O 1
ATOM 594 N N . VAL A 1 80 ? 4.412 -8.154 1.269 1.00 86.31 80 VAL A N 1
ATOM 595 C CA . VAL A 1 80 ? 4.154 -9.427 0.595 1.00 86.31 80 VAL A CA 1
ATOM 596 C C . VAL A 1 80 ? 5.049 -9.573 -0.617 1.00 86.31 80 VAL A C 1
ATOM 598 O O . VAL A 1 80 ? 5.302 -8.611 -1.339 1.00 86.31 80 VAL A O 1
ATOM 601 N N . SER A 1 81 ? 5.478 -10.803 -0.891 1.00 79.62 81 SER A N 1
ATOM 602 C CA . SER A 1 81 ? 6.338 -11.009 -2.047 1.00 79.62 81 SER A CA 1
ATOM 603 C C . SER A 1 81 ? 5.593 -10.802 -3.367 1.00 79.62 81 SER A C 1
ATOM 605 O O . SER A 1 81 ? 4.482 -11.301 -3.539 1.00 79.62 81 SER A O 1
ATOM 607 N N . GLU A 1 82 ? 6.195 -10.126 -4.334 1.00 69.00 82 GLU A N 1
ATOM 608 C CA . GLU A 1 82 ? 5.718 -10.031 -5.714 1.00 69.00 82 GLU A CA 1
ATOM 609 C C . GLU A 1 82 ? 6.088 -11.270 -6.536 1.00 69.00 82 GLU A C 1
ATOM 611 O O . GLU A 1 82 ? 5.634 -11.429 -7.672 1.00 69.00 82 GLU A O 1
ATOM 616 N N . ALA A 1 83 ? 6.854 -12.210 -5.967 1.00 61.94 83 ALA A N 1
ATOM 617 C CA . ALA A 1 83 ? 7.105 -13.499 -6.595 1.00 61.94 83 ALA A CA 1
ATOM 618 C C . ALA A 1 83 ? 5.765 -14.163 -6.982 1.00 61.94 83 ALA A C 1
ATOM 620 O O . ALA A 1 83 ? 4.929 -14.483 -6.128 1.00 61.94 83 ALA A O 1
ATOM 621 N N . GLY A 1 84 ? 5.543 -14.310 -8.295 1.00 55.72 84 GLY A N 1
ATOM 622 C CA . GLY A 1 84 ? 4.320 -14.865 -8.886 1.00 55.72 84 GLY A CA 1
ATOM 623 C C . GLY A 1 84 ? 3.278 -13.856 -9.398 1.00 55.72 84 GLY A C 1
ATOM 624 O O . GLY A 1 84 ? 2.321 -14.285 -10.034 1.00 55.72 84 GLY A O 1
ATOM 625 N N . THR A 1 85 ? 3.440 -12.537 -9.210 1.00 54.81 85 THR A N 1
ATOM 626 C CA . THR A 1 85 ? 2.540 -11.528 -9.828 1.00 54.81 85 THR A CA 1
ATOM 627 C C . THR A 1 85 ? 2.815 -11.343 -11.325 1.00 54.81 85 THR A C 1
ATOM 629 O O . THR A 1 85 ? 1.950 -10.896 -12.081 1.00 54.81 85 THR A O 1
ATOM 632 N N . SER A 1 86 ? 3.997 -11.771 -11.781 1.00 49.56 86 SER A N 1
ATOM 633 C CA . SER A 1 86 ? 4.339 -11.948 -13.191 1.00 49.56 86 SER A CA 1
ATOM 634 C C . SER A 1 86 ? 3.652 -13.204 -13.734 1.00 49.56 86 SER A C 1
ATOM 636 O O . SER A 1 86 ? 4.251 -14.277 -13.757 1.00 49.56 86 SER A O 1
ATOM 638 N N . ASN A 1 87 ? 2.396 -13.085 -14.173 1.00 46.31 87 ASN A N 1
ATOM 639 C CA . ASN A 1 87 ? 1.721 -14.147 -14.924 1.00 46.31 87 ASN A CA 1
ATOM 640 C C . ASN A 1 87 ? 2.503 -14.435 -16.218 1.00 46.31 87 ASN A C 1
ATOM 642 O O . ASN A 1 87 ? 2.308 -13.781 -17.246 1.00 46.31 87 ASN A O 1
ATOM 646 N N . ILE A 1 88 ? 3.409 -15.410 -16.164 1.00 44.03 88 ILE A N 1
ATOM 647 C CA . ILE A 1 88 ? 3.983 -16.051 -17.341 1.00 44.03 88 ILE A CA 1
ATOM 648 C C . ILE A 1 88 ? 2.859 -16.909 -17.923 1.00 44.03 88 ILE A C 1
ATOM 650 O O . ILE A 1 88 ? 2.383 -17.839 -17.276 1.00 44.03 88 ILE A O 1
ATOM 654 N N . ARG A 1 89 ? 2.389 -16.575 -19.128 1.00 47.44 89 ARG A N 1
ATOM 655 C CA . ARG A 1 89 ? 1.541 -17.495 -19.895 1.00 47.44 89 ARG A CA 1
ATOM 656 C C . ARG A 1 89 ? 2.389 -18.698 -20.319 1.00 47.44 89 ARG A C 1
ATOM 658 O O . ARG A 1 89 ? 3.588 -18.541 -20.539 1.00 47.44 89 ARG A O 1
ATOM 665 N N . GLU A 1 90 ? 1.765 -19.858 -20.518 1.00 46.91 90 GLU A N 1
ATOM 666 C CA . GLU A 1 90 ? 2.411 -21.069 -21.067 1.00 46.91 90 GLU A CA 1
ATOM 667 C C . GLU A 1 90 ? 3.186 -20.823 -22.383 1.00 46.91 90 GLU A C 1
ATOM 669 O O . GLU A 1 90 ? 4.077 -21.597 -22.716 1.00 46.91 90 GLU A O 1
ATOM 674 N N . ASP A 1 91 ? 2.906 -19.728 -23.108 1.00 50.81 91 ASP A N 1
ATOM 675 C CA . ASP A 1 91 ? 3.598 -19.335 -24.345 1.00 50.81 91 ASP A CA 1
ATOM 676 C C . ASP A 1 91 ? 4.861 -18.466 -24.143 1.00 50.81 91 ASP A C 1
ATOM 678 O O . ASP A 1 91 ? 5.493 -18.051 -25.112 1.00 50.81 91 ASP A O 1
ATOM 682 N N . GLY A 1 92 ? 5.257 -18.175 -22.899 1.00 48.31 92 GLY A N 1
ATOM 683 C CA . GLY A 1 92 ? 6.487 -17.434 -22.590 1.00 48.31 92 GLY A CA 1
ATOM 684 C C . GLY A 1 92 ? 6.418 -15.919 -22.826 1.00 48.31 92 GLY A C 1
ATOM 685 O O . GLY A 1 92 ? 7.389 -15.210 -22.545 1.00 48.31 92 GLY A O 1
ATOM 686 N N . SER A 1 93 ? 5.282 -15.382 -23.286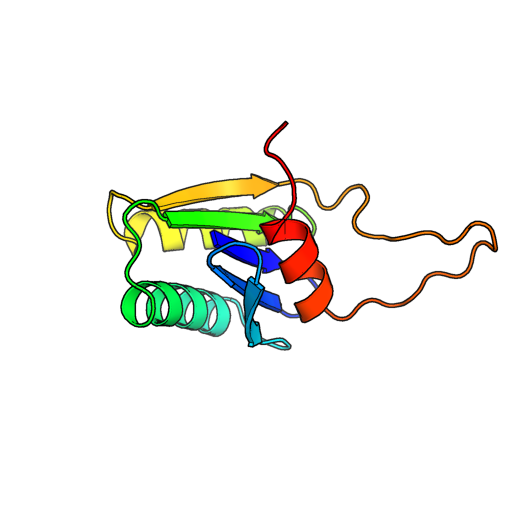 1.00 48.84 93 SER A N 1
ATOM 687 C CA . SER A 1 93 ? 5.080 -13.937 -23.389 1.00 48.84 93 SER A CA 1
ATOM 688 C C . SER A 1 93 ? 4.816 -13.304 -22.014 1.00 48.84 93 SER A C 1
ATOM 690 O O . SER A 1 93 ? 3.897 -13.670 -21.277 1.00 48.84 93 SER A O 1
ATOM 692 N N . ARG A 1 94 ? 5.635 -12.307 -21.651 1.00 51.81 94 ARG A N 1
ATOM 693 C CA . ARG A 1 94 ? 5.379 -11.452 -20.483 1.00 51.81 94 ARG A CA 1
ATOM 694 C C . ARG A 1 94 ? 4.271 -10.471 -20.849 1.00 51.81 94 ARG A C 1
ATOM 696 O O . ARG A 1 94 ? 4.502 -9.552 -21.637 1.00 51.81 94 ARG A O 1
ATOM 703 N N . ARG A 1 95 ? 3.080 -10.607 -20.262 1.00 50.38 95 ARG A N 1
ATOM 704 C CA . ARG A 1 95 ? 2.137 -9.482 -20.254 1.00 50.38 95 ARG A CA 1
ATOM 705 C C . ARG A 1 95 ? 2.739 -8.418 -19.341 1.00 50.38 95 ARG A C 1
ATOM 707 O O . ARG A 1 95 ? 2.984 -8.687 -18.171 1.00 50.38 95 ARG A O 1
ATOM 714 N N . LYS A 1 96 ? 3.006 -7.224 -19.870 1.00 57.94 96 LYS A N 1
ATOM 715 C CA . LYS A 1 96 ? 3.330 -6.067 -19.033 1.00 57.94 96 LYS A CA 1
ATOM 716 C C . LYS A 1 96 ? 2.034 -5.657 -18.330 1.00 57.94 96 LYS A C 1
ATOM 718 O O . LYS A 1 96 ? 1.191 -5.005 -18.938 1.00 57.94 96 LYS A O 1
ATOM 723 N N . ILE A 1 97 ? 1.826 -6.173 -17.124 1.00 65.19 97 ILE A N 1
ATOM 724 C CA . ILE A 1 97 ? 0.696 -5.814 -16.261 1.00 65.19 97 ILE A CA 1
ATOM 725 C C . ILE A 1 97 ? 0.937 -4.368 -15.791 1.00 65.19 97 ILE A C 1
ATOM 727 O O . ILE A 1 97 ? 2.092 -3.976 -15.621 1.00 65.19 97 ILE A O 1
ATOM 731 N N . SER A 1 98 ? -0.112 -3.549 -15.683 1.00 72.00 98 SER A N 1
ATOM 732 C CA . SER A 1 98 ? 0.027 -2.187 -15.151 1.00 72.00 98 SER A CA 1
ATOM 733 C C . SER A 1 98 ? 0.254 -2.220 -13.639 1.00 72.00 98 SER A C 1
ATOM 735 O O . SER A 1 98 ? -0.179 -3.159 -12.969 1.00 72.00 98 SER A O 1
ATOM 737 N N . ASP A 1 99 ? 0.868 -1.171 -13.088 1.00 75.00 99 ASP A N 1
ATOM 738 C CA . ASP A 1 99 ? 1.145 -1.078 -11.644 1.00 75.00 99 ASP A CA 1
ATOM 739 C C . ASP A 1 99 ? -0.156 -1.176 -10.813 1.00 75.00 99 ASP A C 1
ATOM 741 O O . ASP A 1 99 ? -0.194 -1.783 -9.745 1.00 75.00 99 ASP A O 1
ATOM 745 N N . ALA A 1 100 ? -1.279 -0.663 -11.337 1.00 75.12 100 ALA A N 1
ATOM 746 C CA . ALA A 1 100 ? -2.595 -0.791 -10.705 1.00 75.12 100 ALA A CA 1
ATOM 747 C C . ALA A 1 100 ? -3.101 -2.242 -10.629 1.00 75.12 100 ALA A C 1
ATOM 749 O O . ALA A 1 100 ? -3.725 -2.627 -9.641 1.00 75.12 100 ALA A O 1
ATOM 750 N N . ASP A 1 101 ? -2.879 -3.050 -11.666 1.00 78.94 101 ASP A N 1
ATOM 751 C CA . ASP A 1 101 ? -3.297 -4.455 -11.664 1.00 78.94 101 ASP A CA 1
ATOM 752 C C . ASP A 1 101 ? -2.347 -5.321 -10.819 1.00 78.94 101 ASP A C 1
ATOM 754 O O . ASP A 1 101 ? -2.796 -6.272 -10.175 1.00 78.94 101 ASP A O 1
ATOM 758 N N . ALA A 1 102 ? -1.063 -4.956 -10.735 1.00 79.69 102 ALA A N 1
ATOM 759 C CA . ALA A 1 102 ? -0.127 -5.555 -9.786 1.00 79.69 102 ALA A CA 1
ATOM 760 C C . ALA A 1 102 ? -0.552 -5.281 -8.330 1.00 79.69 102 ALA A C 1
ATOM 762 O O . ALA A 1 102 ? -0.675 -6.219 -7.540 1.00 79.69 102 ALA A O 1
ATOM 763 N N . ALA A 1 103 ? -0.940 -4.041 -8.016 1.00 81.31 103 ALA A N 1
ATOM 764 C CA . ALA A 1 103 ? -1.480 -3.669 -6.709 1.00 81.31 103 ALA A CA 1
ATOM 765 C C . ALA A 1 103 ? -2.756 -4.456 -6.338 1.00 81.31 103 ALA A C 1
ATOM 767 O O . ALA A 1 103 ? -2.947 -4.825 -5.177 1.00 81.31 103 ALA A O 1
ATOM 768 N N . VAL A 1 104 ? -3.623 -4.784 -7.307 1.00 84.38 104 VAL A N 1
ATOM 769 C CA . VAL A 1 104 ? -4.784 -5.666 -7.066 1.00 84.38 104 VAL A CA 1
ATOM 770 C C . VAL A 1 104 ? -4.346 -7.079 -6.688 1.00 84.38 104 VAL A C 1
ATOM 772 O O . VAL A 1 104 ? -4.929 -7.669 -5.777 1.00 84.38 104 VAL A O 1
ATOM 775 N N . ASN A 1 105 ? -3.342 -7.634 -7.371 1.00 83.00 105 ASN A N 1
ATOM 776 C CA . ASN A 1 105 ? -2.822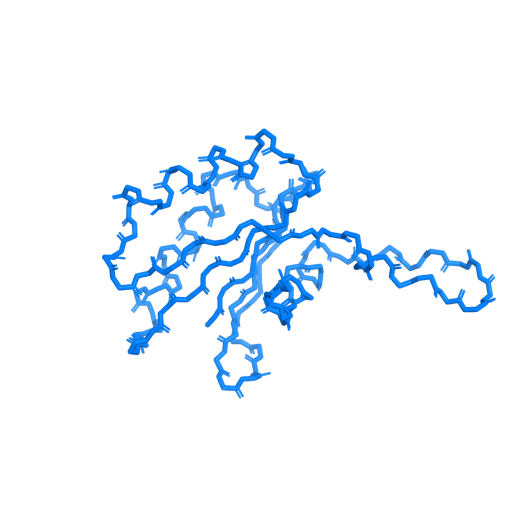 -8.966 -7.057 1.00 83.00 105 ASN A CA 1
ATOM 777 C C . ASN A 1 105 ? -2.199 -8.999 -5.660 1.00 83.00 105 ASN A C 1
ATOM 779 O O . ASN A 1 105 ? -2.458 -9.930 -4.904 1.00 83.00 105 ASN A O 1
ATOM 783 N N . ILE A 1 106 ? -1.452 -7.953 -5.302 1.00 81.19 106 ILE A N 1
ATOM 784 C CA . ILE A 1 106 ? -0.873 -7.758 -3.970 1.00 81.19 106 ILE A CA 1
ATOM 785 C C . ILE A 1 106 ? -1.970 -7.712 -2.905 1.00 81.19 106 ILE A C 1
ATOM 787 O O . ILE A 1 106 ? -1.898 -8.444 -1.922 1.00 81.19 106 ILE A O 1
ATOM 791 N N . ALA A 1 107 ? -3.037 -6.935 -3.128 1.00 83.06 107 ALA A N 1
ATOM 792 C CA . ALA A 1 107 ? -4.175 -6.910 -2.215 1.00 83.06 107 ALA A CA 1
ATOM 793 C C . ALA A 1 107 ? -4.783 -8.310 -2.041 1.00 83.06 107 ALA A C 1
ATOM 795 O O . ALA A 1 107 ? -5.058 -8.732 -0.926 1.00 83.06 107 ALA A O 1
ATOM 796 N N . ARG A 1 108 ? -4.976 -9.057 -3.132 1.00 82.81 108 ARG A N 1
ATOM 797 C CA . ARG A 1 108 ? -5.609 -10.387 -3.105 1.00 82.81 108 ARG A CA 1
ATOM 798 C C . ARG A 1 108 ? -4.718 -11.503 -2.565 1.00 82.81 108 ARG A C 1
ATOM 800 O O . ARG A 1 108 ? -5.245 -12.575 -2.285 1.00 82.81 108 ARG A O 1
ATOM 807 N N . LYS A 1 109 ? -3.406 -11.294 -2.457 1.00 77.25 109 LYS A N 1
ATOM 808 C CA . LYS A 1 109 ? -2.463 -12.349 -2.081 1.00 77.25 109 LYS A CA 1
ATOM 809 C C . LYS A 1 109 ? -2.745 -12.824 -0.660 1.00 77.25 109 LYS A C 1
ATOM 811 O O . LYS A 1 109 ? -2.854 -11.996 0.236 1.00 77.25 109 LYS A O 1
ATOM 816 N N . GLU A 1 110 ? -2.888 -14.127 -0.439 1.00 61.66 110 GLU A N 1
ATOM 817 C CA . GLU A 1 110 ? -2.999 -14.655 0.924 1.00 61.66 110 GLU A CA 1
ATOM 818 C C . GLU A 1 110 ? -1.642 -14.564 1.629 1.00 61.66 110 GLU A C 1
ATOM 820 O O . GLU A 1 110 ? -0.607 -14.880 1.039 1.00 61.66 110 GLU A O 1
ATOM 825 N N . SER A 1 111 ? -1.659 -14.093 2.875 1.00 54.44 111 SER A N 1
ATOM 826 C CA . SER A 1 111 ? -0.494 -14.046 3.758 1.00 54.44 111 SER A CA 1
ATOM 827 C C . SER A 1 111 ? -0.054 -15.494 4.013 1.00 54.44 111 SER A C 1
ATOM 829 O O . SER A 1 111 ? -0.826 -16.263 4.584 1.00 54.44 111 SER A O 1
ATOM 831 N N . SER A 1 112 ? 1.107 -15.901 3.487 1.00 43.88 112 SER A N 1
ATOM 832 C CA . SER A 1 112 ? 1.670 -17.254 3.673 1.00 43.88 112 SER A CA 1
ATOM 833 C C . SER A 1 112 ? 2.655 -17.289 4.829 1.00 43.88 112 SER A C 1
ATOM 835 O O . SER A 1 112 ? 3.393 -16.290 4.974 1.00 43.88 112 SER A O 1
#